Protein AF-A0A0P9ETF0-F1 (afdb_monomer_lite)

pLDDT: mean 93.79, std 7.75, range [46.47, 98.69]

InterPro domains:
  IPR036938 Phosphatidic acid phosphatase type 2/haloperoxidase superfamily [SSF48317] (2-112)
  IPR052559 Vanadium-dependent haloperoxidase [PTHR34599] (6-106)
  IPR055161 Vanadium-dependent haloperoxidase NapH1-like, second helical-bundle domain [PF22778] (1-116)

Foldseek 3Di:
DCPPPDPVCRDDPPDDFLDDADPDDQAADPQLLQLLQVLLLVCVVVVHQQDWDKDADPPPPDPPRMDIDRGSVVVSVVSLVVCVNRVHHDSVNNVVSSVNSNVVNVVCCVPPVDPPDD

Sequence (118 aa):
GENDGNPQTQGDPSWQPFLNAPNYPEFTSGANGAVGALTRMLELYFGTDRVVFTVASTNANAKPKIRTYTRLSGLASDTVEVRIYQGLHFRSADEVARKQGRQVADWAFGHVLRPIGG

Radius of gyration: 17.47 Å; chains: 1; bounding box: 42×31×53 Å

Secondary structure (DSSP, 8-state):
-TTSS-GGG---TT---SSPPPSS-SSS-HHHHHHHHHHHHHHHHHT-S---EEEE---TT-SSSEEEESSHHHHHHHHHHHHHHTT---HHHHHHHHHHHHHHHHHHHHHHS--S--

Structure (mmCIF, N/CA/C/O backbone):
data_AF-A0A0P9ETF0-F1
#
_entry.id   AF-A0A0P9ETF0-F1
#
loop_
_atom_site.group_PDB
_atom_site.id
_atom_site.type_symbol
_atom_site.label_atom_id
_atom_site.label_alt_id
_atom_site.label_comp_id
_atom_site.label_asym_id
_atom_site.label_entity_id
_atom_site.label_seq_id
_atom_site.pdbx_PDB_ins_code
_atom_site.Cartn_x
_atom_site.Cartn_y
_atom_site.Cartn_z
_atom_site.occupancy
_atom_site.B_iso_or_equiv
_atom_site.auth_seq_id
_atom_site.auth_comp_id
_atom_site.auth_asym_id
_atom_site.auth_atom_id
_atom_site.pdbx_PDB_model_num
ATOM 1 N N . GLY A 1 1 ? 6.413 -2.088 -22.116 1.00 75.88 1 GLY A N 1
ATOM 2 C CA . GLY A 1 1 ? 7.207 -1.112 -22.855 1.00 75.88 1 GLY A CA 1
ATOM 3 C C . GLY A 1 1 ? 7.616 -1.664 -24.203 1.00 75.88 1 GLY A C 1
ATOM 4 O O . GLY A 1 1 ? 6.806 -1.713 -25.107 1.00 75.88 1 GLY A O 1
ATOM 5 N N . GLU A 1 2 ? 8.826 -2.216 -24.307 1.00 79.06 2 GLU A N 1
ATOM 6 C CA . GLU A 1 2 ? 9.346 -2.858 -25.535 1.00 79.06 2 GLU A CA 1
ATOM 7 C C . GLU A 1 2 ? 8.380 -3.882 -26.176 1.00 79.06 2 GLU A C 1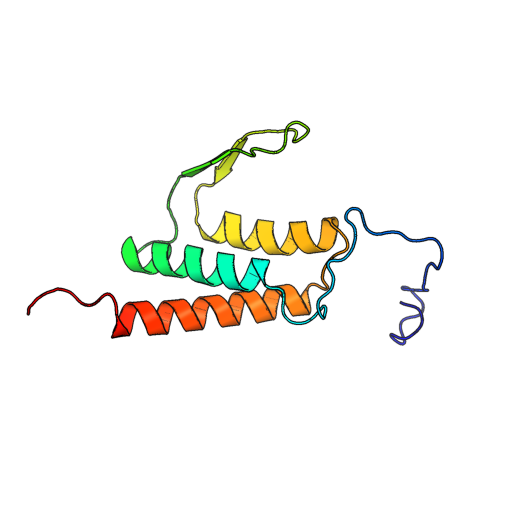
ATOM 9 O O . GLU A 1 2 ? 8.257 -3.956 -27.392 1.00 79.06 2 GLU A O 1
ATOM 14 N N . ASN A 1 3 ? 7.670 -4.658 -25.346 1.00 82.00 3 ASN A N 1
ATOM 15 C CA . ASN A 1 3 ? 6.898 -5.835 -25.764 1.00 82.00 3 ASN A CA 1
ATOM 16 C C . ASN A 1 3 ? 5.395 -5.744 -25.445 1.00 82.00 3 ASN A C 1
ATOM 18 O O . ASN A 1 3 ? 4.736 -6.775 -25.336 1.00 82.00 3 ASN A O 1
ATOM 22 N N . ASP A 1 4 ? 4.846 -4.545 -25.226 1.00 83.88 4 ASP A N 1
ATOM 23 C CA . ASP A 1 4 ? 3.412 -4.387 -24.911 1.00 83.88 4 ASP A CA 1
ATOM 24 C C . ASP A 1 4 ? 2.535 -4.033 -26.124 1.00 83.88 4 ASP A C 1
ATOM 26 O O . ASP A 1 4 ? 1.318 -3.923 -25.989 1.00 83.88 4 ASP A O 1
ATOM 30 N N . GLY A 1 5 ? 3.130 -3.882 -27.311 1.00 88.44 5 GLY A N 1
ATOM 31 C CA . GLY A 1 5 ? 2.407 -3.546 -28.539 1.00 88.44 5 GLY A CA 1
ATOM 32 C C . GLY A 1 5 ? 1.919 -2.096 -28.606 1.00 88.44 5 GLY A C 1
ATOM 33 O O . GLY A 1 5 ? 1.153 -1.766 -29.511 1.00 88.44 5 GLY A O 1
ATOM 34 N N . ASN A 1 6 ? 2.351 -1.226 -27.688 1.00 87.88 6 ASN A N 1
ATOM 35 C CA . ASN A 1 6 ? 2.011 0.189 -27.695 1.00 87.88 6 ASN A CA 1
ATOM 36 C C . ASN A 1 6 ? 3.230 1.044 -28.116 1.00 87.88 6 ASN A C 1
ATOM 38 O O . ASN A 1 6 ? 4.218 1.137 -27.387 1.00 87.88 6 ASN A O 1
ATOM 42 N N . PRO A 1 7 ? 3.177 1.730 -29.278 1.00 88.62 7 PRO A N 1
ATOM 43 C CA . PRO A 1 7 ? 4.302 2.524 -29.779 1.00 88.62 7 PRO A CA 1
ATOM 44 C C . PRO A 1 7 ? 4.618 3.759 -28.919 1.00 88.62 7 PRO A C 1
ATOM 46 O O . PRO A 1 7 ? 5.675 4.360 -29.085 1.00 88.62 7 PRO A O 1
ATOM 49 N N . GLN A 1 8 ? 3.727 4.154 -28.004 1.00 89.81 8 GLN A N 1
ATOM 50 C CA . GLN A 1 8 ? 3.949 5.274 -27.082 1.00 89.81 8 GLN A CA 1
ATOM 51 C C . GLN A 1 8 ? 4.709 4.871 -25.813 1.00 89.81 8 GLN A C 1
ATOM 53 O O . GLN A 1 8 ? 5.061 5.736 -25.014 1.00 89.81 8 GLN A O 1
ATOM 58 N N . THR A 1 9 ? 4.952 3.578 -25.607 1.00 87.38 9 THR A N 1
ATOM 59 C CA . THR A 1 9 ? 5.600 3.037 -24.409 1.00 87.38 9 THR A CA 1
ATOM 60 C C . THR A 1 9 ? 6.898 2.323 -24.759 1.00 87.38 9 THR A C 1
ATOM 62 O O . THR A 1 9 ? 7.212 1.308 -24.153 1.00 87.38 9 THR A O 1
ATOM 65 N N . GLN A 1 10 ? 7.679 2.835 -25.717 1.00 89.69 10 GLN A N 1
ATOM 66 C CA . GLN A 1 10 ? 8.982 2.252 -26.060 1.00 89.69 10 GLN A CA 1
ATOM 67 C C . GLN A 1 10 ? 9.837 2.013 -24.800 1.00 89.69 10 GLN A C 1
ATOM 69 O O . GLN A 1 10 ? 9.872 2.847 -23.894 1.00 89.69 10 GLN A O 1
ATOM 74 N N . GLY A 1 11 ? 10.466 0.836 -24.715 1.00 89.69 11 GLY A N 1
ATOM 75 C CA . GLY A 1 11 ? 11.299 0.471 -23.574 1.00 89.69 11 GLY A CA 1
ATOM 76 C C . GLY A 1 11 ? 12.524 1.376 -23.453 1.00 89.69 11 GLY A C 1
ATOM 77 O O . GLY A 1 11 ? 13.097 1.795 -24.455 1.00 89.69 11 GLY A O 1
ATOM 78 N N . ASP A 1 12 ? 12.935 1.659 -22.218 1.00 90.88 12 ASP A N 1
ATOM 79 C CA . ASP A 1 12 ? 14.189 2.352 -21.923 1.00 90.88 12 ASP A CA 1
ATOM 80 C C . ASP A 1 12 ? 15.147 1.372 -21.225 1.00 90.88 12 ASP A C 1
ATOM 82 O O . ASP A 1 12 ? 14.923 1.029 -20.060 1.00 90.88 12 ASP A O 1
ATOM 86 N N . PRO A 1 13 ? 16.211 0.901 -21.902 1.00 90.38 13 PRO A N 1
ATOM 87 C CA . PRO A 1 13 ? 17.159 -0.044 -21.316 1.00 90.38 13 PRO A CA 1
ATOM 88 C C . PRO A 1 13 ? 18.043 0.582 -20.225 1.00 90.38 13 PRO A C 1
ATOM 90 O O . PRO A 1 13 ? 18.703 -0.146 -19.484 1.00 90.38 13 PRO A O 1
ATOM 93 N N . SER A 1 14 ? 18.080 1.914 -20.123 1.00 94.31 14 SER A N 1
ATOM 94 C CA . SER A 1 14 ? 18.819 2.647 -19.092 1.00 94.31 14 SER A CA 1
ATOM 95 C C . SER A 1 14 ? 17.980 2.943 -17.846 1.00 94.31 14 SER A C 1
ATOM 97 O O . SER A 1 14 ? 18.535 3.341 -16.818 1.00 94.31 14 SER A O 1
ATOM 99 N N . TRP A 1 15 ? 16.663 2.712 -17.905 1.00 92.06 15 TRP A N 1
ATOM 100 C CA . TRP A 1 15 ? 15.767 2.942 -16.779 1.00 92.06 15 TRP A CA 1
ATOM 101 C C . TRP A 1 15 ? 16.149 2.066 -15.584 1.00 92.06 15 TRP A C 1
ATOM 103 O O . TRP A 1 15 ? 16.438 0.876 -15.722 1.00 92.06 15 TRP A O 1
ATOM 113 N N . GLN A 1 16 ? 16.123 2.662 -14.393 1.00 94.50 16 GLN A N 1
ATOM 114 C CA . GLN A 1 16 ? 16.338 1.972 -13.127 1.00 94.50 16 GLN A CA 1
ATOM 115 C C . GLN A 1 16 ? 15.204 2.310 -12.154 1.00 94.50 16 GLN A C 1
ATOM 117 O O . GLN A 1 16 ? 14.770 3.468 -12.105 1.00 94.50 16 GLN A O 1
ATOM 122 N N . PRO A 1 17 ? 14.731 1.338 -11.355 1.00 94.56 17 PRO A N 1
ATOM 123 C CA . PRO A 1 17 ? 13.735 1.604 -10.333 1.00 94.56 17 PRO A CA 1
ATOM 124 C C . PRO A 1 17 ? 14.334 2.458 -9.212 1.00 94.56 17 PRO A C 1
ATOM 126 O O . PRO A 1 17 ? 15.536 2.434 -8.946 1.00 94.56 17 PRO A O 1
ATOM 129 N N . PHE A 1 18 ? 13.480 3.192 -8.501 1.00 94.56 18 PHE A N 1
ATOM 130 C CA . PHE A 1 18 ? 13.918 3.978 -7.347 1.00 94.56 18 PHE A CA 1
ATOM 131 C C . PHE A 1 18 ? 14.417 3.085 -6.199 1.00 94.56 18 PHE A C 1
ATOM 133 O O . PHE A 1 18 ? 15.310 3.478 -5.449 1.00 94.56 18 PHE A O 1
ATOM 140 N N . LEU A 1 19 ? 13.848 1.883 -6.056 1.00 92.88 19 LEU A N 1
ATOM 141 C CA . LEU A 1 19 ? 14.326 0.855 -5.134 1.00 92.88 19 LEU A CA 1
ATOM 142 C C . LEU A 1 19 ? 14.750 -0.397 -5.894 1.00 92.88 19 LEU A C 1
ATOM 144 O O . LEU A 1 19 ? 14.088 -0.804 -6.843 1.00 92.88 19 LEU A O 1
ATOM 148 N N . ASN A 1 20 ? 15.789 -1.069 -5.400 1.00 93.81 20 ASN A N 1
ATOM 149 C CA . ASN A 1 20 ? 16.172 -2.378 -5.916 1.00 93.81 20 ASN A CA 1
ATOM 150 C C . ASN A 1 20 ? 15.003 -3.358 -5.791 1.00 93.81 20 ASN A C 1
ATOM 152 O O . ASN A 1 20 ? 14.445 -3.531 -4.701 1.00 93.81 20 ASN A O 1
ATOM 156 N N . ALA A 1 21 ? 14.672 -4.011 -6.905 1.00 90.50 21 ALA A N 1
ATOM 157 C CA . ALA A 1 21 ? 13.656 -5.045 -6.939 1.00 90.50 21 ALA A CA 1
ATOM 158 C C . ALA A 1 21 ? 14.042 -6.187 -5.982 1.00 90.50 21 ALA A C 1
ATOM 160 O O . ALA A 1 21 ? 15.147 -6.732 -6.083 1.00 90.50 21 ALA A O 1
ATOM 161 N N . PRO A 1 22 ? 13.167 -6.549 -5.033 1.00 91.19 22 PRO A N 1
ATOM 162 C CA . PRO A 1 22 ? 13.395 -7.703 -4.178 1.00 91.19 22 PRO A CA 1
ATOM 163 C C . PRO A 1 22 ? 13.445 -9.013 -4.975 1.00 91.19 22 PRO A C 1
ATOM 165 O O . PRO A 1 22 ? 12.912 -9.116 -6.077 1.00 91.19 22 PRO A O 1
ATOM 168 N N . ASN A 1 23 ? 14.047 -10.046 -4.389 1.00 94.44 23 ASN A N 1
ATOM 169 C CA . ASN A 1 23 ? 14.238 -11.362 -5.001 1.00 94.44 23 ASN A CA 1
ATOM 170 C C . ASN A 1 23 ? 12.982 -12.255 -4.930 1.00 94.44 23 ASN A C 1
ATOM 172 O O . ASN A 1 23 ? 13.031 -13.378 -4.428 1.00 94.44 23 ASN A O 1
ATOM 176 N N . TYR A 1 24 ? 11.855 -11.761 -5.436 1.00 93.38 24 TYR A N 1
ATOM 177 C CA . TYR A 1 24 ? 10.614 -12.519 -5.600 1.00 93.38 24 TYR A CA 1
ATOM 178 C C . TYR A 1 24 ? 9.885 -12.118 -6.895 1.00 93.38 24 TYR A C 1
ATOM 180 O O . TYR A 1 24 ? 10.161 -11.045 -7.433 1.00 93.38 24 TYR A O 1
ATOM 188 N N . PRO A 1 25 ? 8.963 -12.955 -7.419 1.00 95.69 25 PRO A N 1
ATOM 189 C CA . PRO A 1 25 ? 8.159 -12.600 -8.587 1.00 95.69 25 PRO A CA 1
ATOM 190 C C . PRO A 1 25 ? 7.345 -11.319 -8.372 1.00 95.69 25 PRO A C 1
ATOM 192 O O . PRO A 1 25 ? 6.862 -11.059 -7.273 1.00 95.69 25 PRO A O 1
ATOM 195 N N . GLU A 1 26 ? 7.153 -10.543 -9.438 1.00 94.88 26 GLU A N 1
ATOM 196 C CA . GLU A 1 26 ? 6.452 -9.253 -9.383 1.00 94.88 26 GLU A CA 1
ATOM 197 C C . GLU A 1 26 ? 4.963 -9.395 -9.009 1.00 94.88 26 GLU A C 1
ATOM 199 O O . GLU A 1 26 ? 4.433 -8.577 -8.259 1.00 94.88 26 GLU A O 1
ATOM 204 N N . PHE A 1 27 ? 4.297 -10.459 -9.467 1.00 96.75 27 PHE A N 1
ATOM 205 C CA . PHE A 1 27 ? 2.867 -10.671 -9.253 1.00 96.75 27 PHE A CA 1
ATOM 206 C C . PHE A 1 27 ? 2.603 -11.783 -8.221 1.00 96.75 27 PHE A C 1
ATOM 208 O O . PHE A 1 27 ? 3.091 -12.901 -8.377 1.00 96.75 27 PHE A O 1
ATOM 215 N N . THR A 1 28 ? 1.786 -11.581 -7.183 1.00 97.31 28 THR A N 1
ATOM 216 C CA . THR A 1 28 ? 1.104 -10.341 -6.757 1.00 97.31 28 THR A CA 1
ATOM 217 C C . THR A 1 28 ? 1.927 -9.537 -5.739 1.00 97.31 28 THR A C 1
ATOM 219 O O . THR A 1 28 ? 2.737 -10.101 -5.006 1.00 97.31 28 THR A O 1
ATOM 222 N N . SER A 1 29 ? 1.626 -8.246 -5.579 1.00 98.06 29 SER A N 1
ATOM 223 C CA . SER A 1 29 ? 2.286 -7.356 -4.609 1.00 98.06 29 SER A CA 1
ATOM 224 C C . SER A 1 29 ? 2.030 -7.729 -3.139 1.00 98.06 29 SER A C 1
ATOM 226 O O . SER A 1 29 ? 0.953 -7.495 -2.588 1.00 98.06 29 SER A O 1
ATOM 228 N N . GLY A 1 30 ? 3.047 -8.246 -2.443 1.00 97.25 30 GLY A N 1
ATOM 229 C CA . GLY A 1 30 ? 2.923 -8.618 -1.025 1.00 97.25 30 GLY A CA 1
ATOM 230 C C . GLY A 1 30 ? 2.544 -7.446 -0.103 1.00 97.25 30 GLY A C 1
ATOM 231 O O . GLY A 1 30 ? 1.743 -7.613 0.818 1.00 97.25 30 GLY A O 1
ATOM 232 N N . A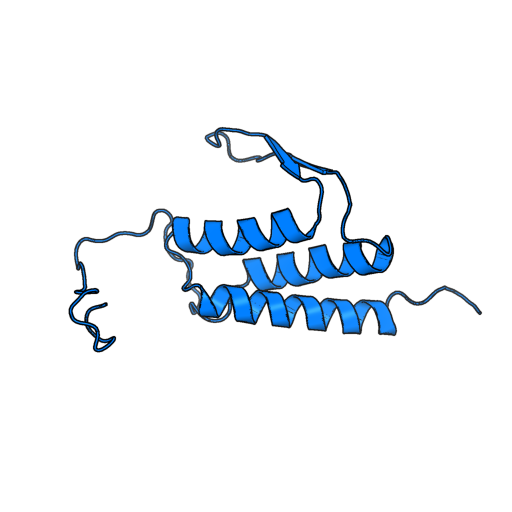LA A 1 31 ? 3.054 -6.241 -0.383 1.00 97.25 31 ALA A N 1
ATOM 233 C CA . ALA A 1 31 ? 2.739 -5.036 0.388 1.00 97.25 31 ALA A CA 1
ATOM 234 C C . ALA A 1 31 ? 1.252 -4.663 0.288 1.00 97.25 31 ALA A C 1
ATOM 236 O O . ALA A 1 31 ? 0.605 -4.427 1.310 1.00 97.25 31 ALA A O 1
ATOM 237 N N . ASN A 1 32 ? 0.690 -4.665 -0.926 1.00 98.50 32 ASN A N 1
ATOM 238 C CA . ASN A 1 32 ? -0.728 -4.369 -1.122 1.00 98.50 32 ASN A CA 1
ATOM 239 C C . ASN A 1 32 ? -1.638 -5.493 -0.607 1.00 98.50 32 ASN A C 1
ATOM 241 O O . ASN A 1 32 ? -2.724 -5.202 -0.104 1.00 98.50 32 ASN A O 1
ATOM 245 N N . GLY A 1 33 ? -1.179 -6.748 -0.620 1.00 98.62 33 GLY A N 1
ATOM 246 C CA . GLY A 1 33 ? -1.857 -7.850 0.068 1.00 98.62 33 GLY A CA 1
ATOM 247 C C . GLY A 1 33 ? -1.982 -7.609 1.575 1.00 98.62 33 GLY A C 1
ATOM 248 O O . GLY A 1 33 ? -3.082 -7.656 2.129 1.00 98.62 33 GLY A O 1
ATOM 249 N N . ALA A 1 34 ? -0.872 -7.274 2.237 1.00 98.56 34 ALA A N 1
ATOM 250 C CA . ALA A 1 34 ? -0.851 -7.022 3.676 1.00 98.56 34 ALA A CA 1
ATOM 251 C C . ALA A 1 34 ? -1.649 -5.766 4.071 1.00 98.56 34 ALA A C 1
ATOM 253 O O . ALA A 1 34 ? -2.484 -5.822 4.974 1.00 98.56 34 ALA A O 1
ATOM 254 N N . VAL A 1 35 ? -1.446 -4.638 3.379 1.00 98.56 35 VAL A N 1
ATOM 255 C CA . VAL A 1 35 ? -2.174 -3.389 3.668 1.00 98.56 35 VAL A CA 1
ATOM 256 C C . VAL A 1 35 ? -3.660 -3.519 3.329 1.00 98.56 35 VAL A C 1
ATOM 258 O O . VAL A 1 35 ? -4.504 -3.008 4.070 1.00 98.56 35 VAL A O 1
ATOM 261 N N . GLY A 1 36 ? -4.005 -4.236 2.256 1.00 98.62 36 GLY A N 1
ATOM 262 C CA . GLY A 1 36 ? -5.389 -4.545 1.903 1.00 98.62 36 GLY A CA 1
ATOM 263 C C . GLY A 1 36 ? -6.106 -5.327 3.004 1.00 98.62 36 GLY A C 1
ATOM 264 O O . GLY A 1 36 ? -7.226 -4.969 3.370 1.00 98.62 36 GLY A O 1
ATOM 265 N N . ALA A 1 37 ? -5.443 -6.334 3.581 1.00 98.69 37 ALA A N 1
ATOM 266 C CA . ALA A 1 37 ? -5.974 -7.086 4.715 1.00 98.69 37 ALA A CA 1
ATOM 267 C C . ALA A 1 37 ? -6.089 -6.223 5.982 1.00 98.69 37 ALA A C 1
ATOM 269 O O . ALA A 1 37 ? -7.150 -6.176 6.600 1.00 98.69 37 ALA A O 1
ATOM 270 N N . LEU A 1 38 ? -5.031 -5.487 6.340 1.00 98.38 38 LEU A N 1
ATOM 271 C CA . LEU A 1 38 ? -5.001 -4.626 7.525 1.00 98.38 38 LEU A CA 1
ATOM 272 C C . LEU A 1 38 ? -6.120 -3.578 7.506 1.00 98.38 38 LEU A C 1
ATOM 274 O O . LEU A 1 38 ? -6.897 -3.470 8.451 1.00 98.38 38 LEU A O 1
ATOM 278 N N . THR A 1 39 ? -6.207 -2.802 6.425 1.00 98.50 39 THR A N 1
ATOM 279 C CA . THR A 1 39 ? -7.184 -1.708 6.321 1.00 98.50 39 THR A CA 1
ATOM 280 C C . THR A 1 39 ? -8.614 -2.230 6.305 1.00 98.50 39 THR A C 1
ATOM 282 O O . THR A 1 39 ? -9.479 -1.626 6.934 1.00 98.50 39 THR A O 1
ATOM 285 N N . ARG A 1 40 ? -8.868 -3.385 5.674 1.00 98.44 40 ARG A N 1
ATOM 286 C CA . ARG A 1 40 ? -10.185 -4.029 5.712 1.00 98.44 40 ARG A CA 1
ATOM 287 C C . ARG A 1 40 ? -10.536 -4.573 7.091 1.00 98.44 40 ARG A C 1
ATOM 289 O O . ARG A 1 40 ? -11.667 -4.405 7.527 1.00 98.44 40 ARG A O 1
ATOM 296 N N . MET A 1 41 ? -9.583 -5.184 7.787 1.00 98.00 41 MET A N 1
ATOM 297 C CA . MET A 1 41 ? -9.801 -5.675 9.146 1.00 98.00 41 MET A CA 1
ATOM 298 C C . MET A 1 41 ? -10.198 -4.533 10.092 1.00 98.00 41 MET A C 1
ATOM 300 O O . MET A 1 41 ? -11.152 -4.662 10.853 1.00 98.00 41 MET A O 1
ATOM 304 N N . LEU A 1 42 ? -9.506 -3.393 10.006 1.00 97.88 42 LEU A N 1
ATOM 305 C CA . LEU A 1 42 ? -9.828 -2.203 10.798 1.00 97.88 42 LEU A CA 1
ATOM 306 C C . LEU A 1 42 ? -11.178 -1.589 10.400 1.00 97.88 42 LEU A C 1
ATOM 308 O O . LEU A 1 42 ? -11.937 -1.185 11.277 1.00 97.88 42 LEU A O 1
ATOM 312 N N . GLU A 1 43 ? -11.503 -1.558 9.104 1.00 98.31 43 GLU A N 1
ATOM 313 C CA . GLU A 1 43 ? -12.810 -1.107 8.606 1.00 98.31 43 GLU A CA 1
ATOM 314 C C . GLU A 1 43 ? -13.950 -1.956 9.193 1.00 98.31 43 GLU A C 1
ATOM 316 O O . GLU A 1 43 ? -14.943 -1.406 9.666 1.00 98.31 43 GLU A O 1
ATOM 321 N N . LEU A 1 44 ? -13.793 -3.286 9.202 1.00 96.88 44 LEU A N 1
ATOM 322 C CA . LEU A 1 44 ? -14.754 -4.222 9.794 1.00 96.88 44 LEU A CA 1
ATOM 323 C C . LEU A 1 44 ? -14.876 -4.030 11.307 1.00 96.88 44 LEU A C 1
ATOM 325 O O . LEU A 1 44 ? -15.986 -3.956 11.827 1.00 96.88 44 LEU A O 1
ATOM 329 N N . TYR A 1 45 ? -13.744 -3.908 12.001 1.00 95.56 45 TYR A N 1
ATOM 330 C CA . TYR A 1 45 ? -13.704 -3.754 13.452 1.00 95.56 45 TYR A CA 1
ATOM 331 C C . TYR A 1 45 ? -14.365 -2.455 13.931 1.00 95.56 45 TYR A C 1
ATOM 333 O O . TYR A 1 45 ? -15.173 -2.477 14.855 1.00 95.56 45 TYR A O 1
ATOM 341 N N . PHE A 1 46 ? -14.053 -1.319 13.299 1.00 96.56 46 PHE A N 1
ATOM 342 C CA . PHE A 1 46 ? -14.642 -0.026 13.665 1.00 96.56 46 PHE A CA 1
ATOM 343 C C . PHE A 1 46 ? -16.019 0.218 13.033 1.00 96.56 46 PHE A C 1
ATOM 345 O O . PHE A 1 46 ? -16.670 1.212 13.356 1.00 96.56 46 PHE A O 1
ATOM 352 N N . GLY A 1 47 ? -16.454 -0.638 12.104 1.00 97.69 47 GLY A N 1
ATOM 353 C CA . GLY A 1 47 ? -17.684 -0.450 11.331 1.00 97.69 47 GLY A CA 1
ATOM 354 C C . GLY A 1 47 ? -17.645 0.762 10.390 1.00 97.69 47 GLY A C 1
ATOM 355 O O . GLY A 1 47 ? -18.691 1.226 9.937 1.00 97.69 47 GLY A O 1
ATOM 356 N N . THR A 1 48 ? -16.462 1.321 10.115 1.00 98.50 48 THR A N 1
ATOM 357 C CA . THR A 1 48 ? -16.292 2.513 9.276 1.00 98.50 48 THR A CA 1
ATOM 358 C C . THR A 1 48 ? -14.896 2.593 8.667 1.00 98.50 48 THR A C 1
ATOM 360 O O . THR A 1 48 ? -13.897 2.252 9.293 1.00 98.50 48 THR A O 1
ATOM 363 N N . ASP A 1 49 ? -14.816 3.132 7.451 1.00 98.38 49 ASP A N 1
ATOM 364 C CA . ASP A 1 49 ? -13.553 3.502 6.800 1.00 98.38 49 ASP A CA 1
ATOM 365 C C . ASP A 1 49 ? -13.010 4.857 7.300 1.00 98.38 49 ASP A C 1
ATOM 367 O O . ASP A 1 49 ? -11.841 5.183 7.102 1.00 98.38 49 ASP A O 1
ATOM 371 N N . ARG A 1 50 ? -13.845 5.675 7.956 1.00 98.56 50 ARG A N 1
ATOM 372 C CA . ARG A 1 50 ? -13.506 7.042 8.399 1.00 98.56 50 ARG A CA 1
ATOM 373 C C . ARG A 1 50 ? -12.797 7.049 9.748 1.00 98.56 50 ARG A C 1
ATOM 375 O O . ARG A 1 50 ? -13.329 7.546 10.737 1.00 98.56 50 ARG A O 1
ATOM 382 N N . VAL A 1 51 ? -11.590 6.501 9.767 1.00 98.38 51 VAL A N 1
ATOM 383 C CA . VAL A 1 51 ? -10.699 6.524 10.927 1.00 98.38 51 VAL A CA 1
ATOM 384 C C . VAL A 1 51 ? -9.592 7.540 10.670 1.00 98.38 51 VAL A C 1
ATOM 386 O O . VAL A 1 51 ? -8.890 7.449 9.662 1.00 98.38 51 VAL A O 1
ATOM 389 N N . VAL A 1 52 ? -9.436 8.509 11.575 1.00 98.44 52 VAL A N 1
ATOM 390 C CA . VAL A 1 52 ? -8.329 9.472 11.527 1.00 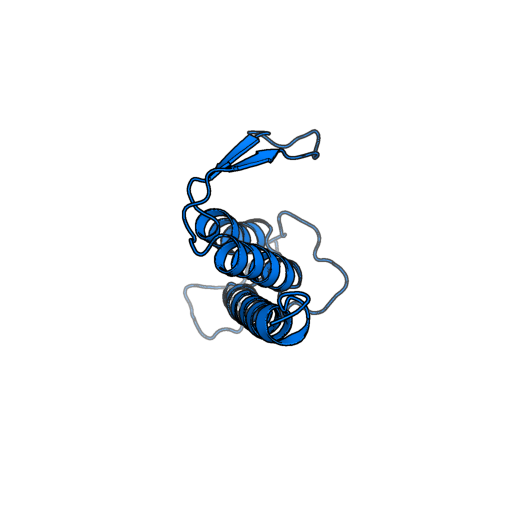98.44 52 VAL A CA 1
ATOM 391 C C . VAL A 1 52 ? -7.128 8.871 12.244 1.00 98.44 52 VAL A C 1
ATOM 393 O O . VAL A 1 52 ? -7.228 8.489 13.407 1.00 98.44 52 VAL A O 1
ATOM 396 N N . PHE A 1 53 ? -5.993 8.785 11.559 1.00 97.88 53 PHE A N 1
ATOM 397 C CA . PHE A 1 53 ? -4.758 8.257 12.129 1.00 97.88 53 PHE A CA 1
ATOM 398 C C . PHE A 1 53 ? -3.537 8.864 11.449 1.00 97.88 53 PHE A C 1
ATOM 400 O O . PHE A 1 53 ? -3.610 9.444 10.364 1.00 97.88 53 PHE A O 1
ATOM 407 N N . THR A 1 54 ? -2.393 8.688 12.095 1.00 97.69 54 THR A N 1
ATOM 408 C CA . THR A 1 54 ? -1.117 9.230 11.649 1.00 97.69 54 THR A CA 1
ATOM 409 C C . THR A 1 54 ? -0.117 8.099 11.467 1.00 97.69 54 THR A C 1
ATOM 411 O O . THR A 1 54 ? 0.026 7.247 12.340 1.00 97.69 54 THR A O 1
ATOM 414 N N . VAL A 1 55 ? 0.598 8.106 10.344 1.00 95.19 55 VAL A N 1
ATOM 415 C CA . VAL A 1 55 ? 1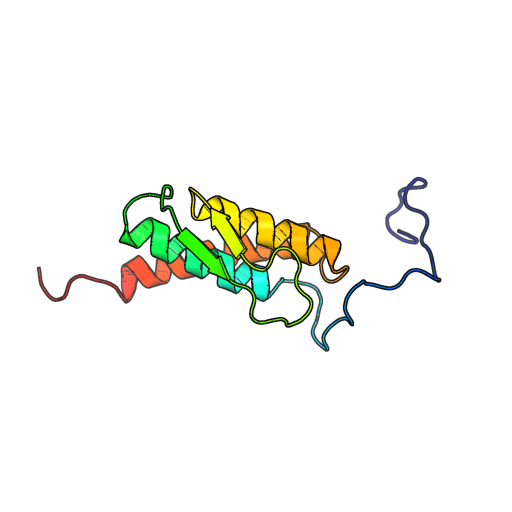.703 7.186 10.061 1.00 95.19 55 VAL A CA 1
ATOM 416 C C . VAL A 1 55 ? 3.011 7.963 10.122 1.00 95.19 55 VAL A C 1
ATOM 418 O O . VAL A 1 55 ? 3.166 8.976 9.437 1.00 95.19 55 VAL A O 1
ATOM 421 N N . ALA A 1 56 ? 3.952 7.482 10.934 1.00 95.31 56 ALA A N 1
ATOM 422 C CA . ALA A 1 56 ? 5.300 8.024 11.037 1.00 95.31 56 ALA A CA 1
ATOM 423 C C . ALA A 1 56 ? 6.310 7.064 10.392 1.00 95.31 56 ALA A C 1
ATOM 425 O O . ALA A 1 56 ? 6.323 5.870 10.682 1.00 95.31 56 ALA A O 1
ATOM 426 N N . SER A 1 57 ? 7.165 7.589 9.518 1.00 93.00 57 SER A N 1
ATOM 427 C CA . SER A 1 57 ? 8.229 6.831 8.866 1.00 93.00 57 SER A CA 1
ATOM 428 C C . SER A 1 57 ? 9.460 6.740 9.760 1.00 93.00 57 SER A C 1
ATOM 430 O O . SER A 1 57 ? 9.998 7.755 10.211 1.00 93.00 57 SER A O 1
ATOM 432 N N . THR A 1 58 ? 9.953 5.519 9.957 1.00 94.06 58 THR A N 1
ATOM 433 C CA . THR A 1 58 ? 11.220 5.244 10.650 1.00 94.06 58 THR A CA 1
ATOM 434 C C . THR A 1 58 ? 12.442 5.457 9.757 1.00 94.06 58 THR A C 1
ATOM 436 O O . THR A 1 58 ? 13.558 5.562 10.259 1.00 94.06 58 THR A O 1
ATOM 439 N N . ASN A 1 59 ? 12.265 5.577 8.436 1.00 90.19 59 ASN A N 1
ATOM 440 C CA . ASN A 1 59 ? 13.366 5.831 7.511 1.00 90.19 59 ASN A CA 1
ATOM 441 C C . ASN A 1 59 ? 13.957 7.217 7.789 1.00 90.19 59 ASN A C 1
ATOM 443 O O . ASN A 1 59 ? 13.262 8.221 7.619 1.00 90.19 59 ASN A O 1
ATOM 447 N N . ALA A 1 60 ? 15.236 7.277 8.180 1.00 90.88 60 ALA A N 1
ATOM 448 C CA . ALA A 1 60 ? 15.964 8.497 8.537 1.00 90.88 60 ALA A CA 1
ATOM 449 C C . ALA A 1 60 ? 15.839 9.623 7.491 1.00 90.88 60 ALA A C 1
ATOM 451 O O . ALA A 1 60 ? 15.714 10.785 7.874 1.00 90.88 60 ALA A O 1
ATOM 452 N N . ASN A 1 61 ? 15.729 9.273 6.211 1.00 90.56 61 ASN A N 1
ATOM 453 C CA . ASN A 1 61 ? 15.725 10.210 5.090 1.00 90.56 61 ASN A CA 1
ATOM 454 C C . ASN A 1 61 ? 14.322 10.609 4.606 1.00 90.56 61 ASN A C 1
ATOM 456 O O . ASN A 1 61 ? 14.204 11.473 3.740 1.00 90.56 61 ASN A O 1
ATOM 460 N N . ALA A 1 62 ? 13.253 10.010 5.141 1.00 87.75 62 ALA A N 1
ATOM 461 C CA . ALA A 1 62 ? 11.893 10.316 4.702 1.00 87.75 62 ALA A CA 1
ATOM 462 C C . ALA A 1 62 ? 11.509 11.776 4.998 1.00 87.75 62 ALA A C 1
ATOM 464 O O . ALA A 1 62 ? 11.649 12.254 6.126 1.00 87.75 62 ALA A O 1
ATOM 465 N N . LYS A 1 63 ? 10.994 12.475 3.982 1.00 90.19 63 LYS A N 1
ATOM 466 C CA . LYS A 1 63 ? 10.475 13.844 4.076 1.00 90.19 63 LYS A CA 1
ATOM 467 C C . LYS A 1 63 ? 9.179 13.943 3.250 1.00 90.19 63 LYS A C 1
ATOM 469 O O . LYS A 1 63 ? 9.253 13.731 2.044 1.00 90.19 63 LYS A O 1
ATOM 474 N N . PRO A 1 64 ? 8.014 14.258 3.852 1.00 89.38 64 PRO A N 1
ATOM 475 C CA . PRO A 1 64 ? 7.766 14.414 5.287 1.00 89.38 64 PRO A CA 1
ATOM 476 C C . PRO A 1 64 ? 7.858 13.080 6.050 1.00 89.38 64 PRO A C 1
ATOM 478 O O . PRO A 1 64 ? 7.630 12.007 5.497 1.00 89.38 64 PRO A O 1
ATOM 481 N N . LYS A 1 65 ? 8.181 13.152 7.347 1.00 93.81 65 LYS A N 1
ATOM 482 C CA . LYS A 1 65 ? 8.256 11.984 8.245 1.00 93.81 65 LYS A CA 1
ATOM 483 C C . LYS A 1 65 ? 6.900 11.456 8.676 1.00 93.81 65 LYS A C 1
ATOM 485 O O . LYS A 1 65 ? 6.805 10.313 9.100 1.00 93.81 65 LYS A O 1
ATOM 490 N N . ILE A 1 66 ? 5.887 12.307 8.633 1.00 95.75 66 ILE A N 1
ATOM 491 C CA . ILE A 1 66 ? 4.576 12.054 9.205 1.00 95.75 66 ILE A CA 1
ATOM 492 C C . ILE A 1 66 ? 3.536 12.344 8.131 1.00 95.75 66 ILE A C 1
ATOM 494 O O . ILE A 1 66 ? 3.627 13.358 7.437 1.00 95.75 66 ILE A O 1
ATOM 498 N N . ARG A 1 67 ? 2.549 11.460 8.006 1.00 95.62 67 ARG A N 1
ATOM 499 C CA . ARG A 1 67 ? 1.371 11.661 7.164 1.00 95.62 67 ARG A CA 1
ATOM 500 C C . ARG A 1 67 ? 0.117 11.314 7.954 1.00 95.62 67 ARG A C 1
ATOM 502 O O . ARG A 1 67 ? 0.039 10.239 8.545 1.00 95.62 67 ARG A O 1
ATOM 509 N N . THR A 1 68 ? -0.852 12.220 7.938 1.00 97.81 68 THR A N 1
ATOM 510 C CA . THR A 1 68 ? -2.170 12.014 8.545 1.00 97.81 68 THR A CA 1
ATOM 511 C C . THR A 1 68 ? -3.162 11.595 7.472 1.00 97.81 68 THR A C 1
ATOM 513 O O . THR A 1 68 ? -3.245 12.227 6.420 1.00 97.81 68 THR A O 1
ATOM 516 N N . TYR A 1 69 ? -3.936 10.556 7.760 1.00 98.25 69 TYR A N 1
ATOM 517 C CA . TYR A 1 69 ? -5.049 10.099 6.941 1.00 98.25 69 TYR A CA 1
ATOM 518 C C . TYR A 1 69 ? -6.353 10.310 7.700 1.00 98.25 69 TYR A C 1
ATOM 520 O O . TYR A 1 69 ? -6.406 10.168 8.919 1.00 98.25 69 TYR A O 1
ATOM 528 N N . THR A 1 70 ? -7.420 10.627 6.973 1.00 98.62 70 THR A N 1
ATOM 529 C CA . THR A 1 70 ? -8.781 10.724 7.527 1.00 98.62 70 THR A CA 1
ATOM 530 C C . THR A 1 70 ? -9.602 9.455 7.299 1.00 98.62 70 THR A C 1
ATOM 532 O O . THR A 1 70 ? -10.734 9.355 7.779 1.00 98.62 70 THR A O 1
ATOM 535 N N . ARG A 1 71 ? -9.055 8.511 6.520 1.00 98.56 71 ARG A N 1
ATOM 536 C CA . ARG A 1 71 ? -9.679 7.244 6.139 1.00 98.56 71 ARG A CA 1
ATOM 537 C C . ARG A 1 71 ? -8.643 6.144 5.952 1.00 98.56 71 ARG A C 1
ATOM 539 O O . ARG A 1 71 ? -7.555 6.411 5.439 1.00 98.56 71 ARG A O 1
ATOM 546 N N . LEU A 1 72 ? -9.008 4.906 6.277 1.00 98.62 72 LEU A N 1
ATOM 547 C CA . LEU A 1 72 ? -8.159 3.721 6.085 1.00 98.62 72 LEU A CA 1
ATOM 548 C C . LEU A 1 72 ? -7.885 3.470 4.595 1.00 98.62 72 LEU A C 1
ATOM 550 O O . LEU A 1 72 ? -6.760 3.160 4.200 1.00 98.62 72 LEU A O 1
ATOM 554 N N . SER A 1 73 ? -8.896 3.688 3.753 1.00 98.00 73 SER A N 1
ATOM 555 C CA . SER A 1 73 ? -8.814 3.603 2.294 1.00 98.00 73 SER A CA 1
ATOM 556 C C . SER A 1 73 ? -7.768 4.537 1.686 1.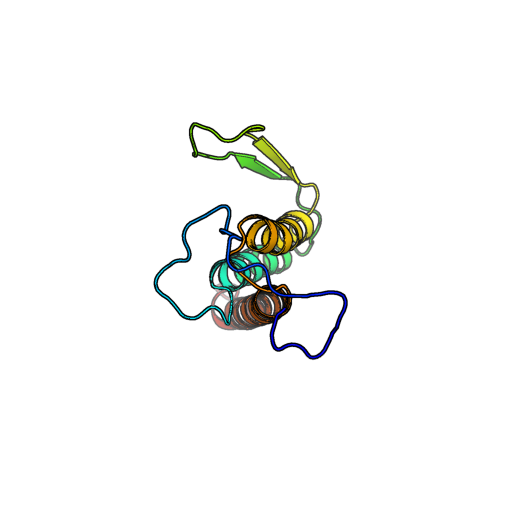00 98.00 73 SER A C 1
ATOM 558 O O . SER A 1 73 ? -7.191 4.190 0.656 1.00 98.00 73 SER A O 1
ATOM 560 N N . GLY A 1 74 ? -7.472 5.668 2.338 1.00 98.44 74 GLY A N 1
ATOM 561 C CA . GLY A 1 74 ? -6.412 6.587 1.924 1.00 98.44 74 GLY A CA 1
ATOM 562 C C . GLY A 1 74 ? -5.030 5.936 1.979 1.00 98.44 74 GLY A C 1
ATOM 563 O O . GLY A 1 74 ? -4.302 5.970 0.993 1.00 98.44 74 GLY A O 1
ATOM 564 N N . LEU A 1 75 ? -4.707 5.252 3.083 1.00 98.19 75 LEU A N 1
ATOM 565 C CA . LEU A 1 75 ? -3.451 4.504 3.212 1.00 98.19 75 LEU A CA 1
ATOM 566 C C . LEU A 1 75 ? -3.358 3.370 2.185 1.00 98.19 75 LEU A C 1
ATOM 568 O O . LEU A 1 75 ? -2.302 3.156 1.592 1.00 98.19 75 LEU A O 1
ATOM 572 N N . ALA A 1 76 ? -4.455 2.641 1.966 1.00 98.12 76 ALA A N 1
ATOM 573 C CA . ALA A 1 76 ? -4.472 1.552 0.994 1.00 98.12 76 ALA A CA 1
ATOM 574 C C . ALA A 1 76 ? -4.254 2.049 -0.445 1.00 98.12 76 ALA A C 1
ATOM 576 O O . ALA A 1 76 ? -3.565 1.390 -1.216 1.00 98.12 76 ALA A O 1
ATOM 577 N N . SER A 1 77 ? -4.808 3.207 -0.811 1.00 98.12 77 SER A N 1
ATOM 578 C CA . SER A 1 77 ? -4.585 3.804 -2.133 1.00 98.12 77 SER A CA 1
ATOM 579 C C . SER A 1 77 ? -3.167 4.359 -2.285 1.00 98.12 77 SER A C 1
ATOM 581 O O . SER A 1 77 ? -2.516 4.049 -3.277 1.00 98.12 77 SER A O 1
ATOM 583 N N . ASP A 1 78 ? -2.639 5.066 -1.279 1.00 97.50 78 ASP A N 1
ATOM 584 C CA . ASP A 1 78 ? -1.242 5.532 -1.287 1.00 97.50 78 ASP A CA 1
ATOM 585 C C . ASP A 1 78 ? -0.254 4.355 -1.378 1.00 97.50 78 ASP A C 1
ATOM 587 O O . ASP A 1 78 ? 0.812 4.480 -1.982 1.00 97.50 78 ASP A O 1
ATOM 591 N N . THR A 1 79 ? -0.613 3.192 -0.823 1.00 98.00 79 THR A N 1
ATOM 592 C CA . THR A 1 79 ? 0.211 1.983 -0.932 1.00 98.00 79 THR A CA 1
ATOM 593 C C . THR A 1 79 ? 0.267 1.464 -2.366 1.00 98.00 79 THR A C 1
ATOM 595 O O . THR A 1 79 ? 1.336 1.047 -2.779 1.00 98.00 79 THR A O 1
ATOM 598 N N . VAL A 1 80 ? -0.807 1.522 -3.159 1.00 98.25 80 VAL A N 1
ATOM 599 C CA . VAL A 1 80 ? -0.740 1.170 -4.594 1.00 98.25 80 VAL A CA 1
ATOM 600 C C . VAL A 1 80 ? 0.209 2.118 -5.327 1.00 98.25 80 VAL A C 1
ATOM 602 O O . VAL A 1 80 ? 1.148 1.675 -5.982 1.00 98.25 80 VAL A O 1
ATOM 605 N N . GLU A 1 81 ? 0.034 3.427 -5.147 1.00 98.19 81 GLU A N 1
ATOM 606 C CA . GLU A 1 81 ? 0.854 4.419 -5.850 1.00 98.19 81 GLU A CA 1
ATOM 607 C C . GLU A 1 81 ? 2.338 4.322 -5.486 1.00 98.19 81 GLU A C 1
ATOM 609 O O . GLU A 1 81 ? 3.201 4.375 -6.361 1.00 98.19 81 GLU A O 1
ATOM 614 N N . VAL A 1 82 ? 2.668 4.138 -4.203 1.00 95.44 82 VAL A N 1
ATOM 615 C CA . VAL A 1 82 ? 4.073 4.139 -3.779 1.00 95.44 82 VAL A CA 1
ATOM 616 C C . VAL A 1 82 ? 4.851 2.951 -4.345 1.00 95.44 82 VAL A C 1
ATOM 618 O O . VAL A 1 82 ? 6.047 3.089 -4.581 1.00 95.44 82 VAL A O 1
ATOM 621 N N . ARG A 1 83 ? 4.210 1.803 -4.607 1.00 97.56 83 ARG A N 1
ATOM 622 C CA . ARG A 1 83 ? 4.888 0.658 -5.240 1.00 97.56 83 ARG A CA 1
ATOM 623 C C . ARG A 1 83 ? 5.237 0.938 -6.699 1.00 97.56 83 ARG A C 1
ATOM 625 O O . ARG A 1 83 ? 6.321 0.556 -7.140 1.00 97.56 83 ARG A O 1
ATOM 632 N N . ILE A 1 84 ? 4.371 1.672 -7.394 1.00 97.06 84 ILE A N 1
ATOM 633 C CA . ILE A 1 84 ? 4.601 2.145 -8.762 1.00 97.06 84 ILE A CA 1
ATOM 634 C C . ILE A 1 84 ? 5.711 3.200 -8.767 1.00 97.06 84 ILE A C 1
ATOM 636 O O . ILE A 1 84 ? 6.666 3.081 -9.528 1.00 97.06 84 ILE A O 1
ATOM 640 N N . TYR A 1 85 ? 5.654 4.190 -7.869 1.00 96.19 85 TYR A N 1
ATOM 641 C CA . TYR A 1 85 ? 6.693 5.225 -7.759 1.00 96.19 85 TYR A CA 1
ATOM 642 C C . TYR A 1 85 ? 8.060 4.661 -7.366 1.00 96.19 85 TYR A C 1
ATOM 644 O O . TYR A 1 85 ? 9.090 5.197 -7.762 1.00 96.19 85 TYR A O 1
ATOM 652 N N . GLN A 1 86 ? 8.084 3.568 -6.603 1.00 95.56 86 GLN A N 1
ATOM 653 C CA . GLN A 1 86 ? 9.318 2.859 -6.276 1.00 95.56 86 GLN A CA 1
ATOM 654 C C . GLN A 1 86 ? 9.888 2.073 -7.468 1.00 95.56 86 GLN A C 1
ATOM 656 O O . GLN A 1 86 ? 11.043 1.655 -7.406 1.00 95.56 86 GLN A O 1
ATOM 661 N N . GLY A 1 87 ? 9.108 1.883 -8.537 1.00 96.25 87 GLY A N 1
ATOM 662 C CA . GLY A 1 87 ? 9.467 1.058 -9.688 1.00 96.25 87 GLY A CA 1
ATOM 663 C C . GLY A 1 87 ? 9.407 -0.442 -9.396 1.00 96.25 87 GLY A C 1
ATOM 664 O O . GLY A 1 87 ? 10.124 -1.205 -10.031 1.00 96.25 87 GLY A O 1
ATOM 665 N N . LEU A 1 88 ? 8.611 -0.864 -8.406 1.00 96.50 88 LEU A N 1
ATOM 666 C CA . LEU A 1 88 ? 8.608 -2.249 -7.920 1.00 96.50 88 LEU A CA 1
ATOM 667 C C . LEU A 1 88 ? 7.478 -3.105 -8.481 1.00 96.50 88 LEU A C 1
ATOM 669 O O . LEU A 1 88 ? 7.677 -4.304 -8.648 1.00 96.50 88 LEU A O 1
ATOM 673 N N . HIS A 1 89 ? 6.309 -2.515 -8.730 1.00 97.44 89 HIS A N 1
ATOM 674 C CA . HIS A 1 89 ? 5.141 -3.250 -9.207 1.00 97.44 89 HIS A CA 1
ATOM 675 C C . HIS A 1 89 ? 4.407 -2.509 -10.319 1.00 97.44 89 HIS A C 1
ATOM 677 O O . HIS A 1 89 ? 4.363 -1.276 -10.355 1.00 97.44 89 HIS A O 1
ATOM 683 N N . PHE A 1 90 ? 3.782 -3.284 -11.203 1.00 95.81 90 PHE A N 1
ATOM 684 C CA . PHE A 1 90 ? 2.727 -2.786 -12.067 1.00 95.81 90 PHE A CA 1
ATOM 685 C C . PHE A 1 90 ? 1.438 -2.615 -11.260 1.00 95.81 90 PHE A C 1
ATOM 687 O O . PHE A 1 90 ? 1.121 -3.399 -10.364 1.00 95.81 90 PHE A O 1
ATOM 694 N N . ARG A 1 91 ? 0.623 -1.628 -11.649 1.00 97.00 91 ARG A N 1
ATOM 695 C CA . ARG A 1 91 ? -0.655 -1.327 -10.987 1.00 97.00 91 ARG A CA 1
ATOM 696 C C . ARG A 1 91 ? -1.571 -2.548 -10.856 1.00 97.00 91 ARG A C 1
ATOM 698 O O . ARG A 1 91 ? -2.232 -2.709 -9.835 1.00 97.00 91 ARG A O 1
ATOM 705 N N . SER A 1 92 ? -1.593 -3.424 -11.860 1.00 97.31 92 SER A N 1
ATOM 706 C CA . SER A 1 92 ? -2.408 -4.642 -11.841 1.00 97.31 92 SER A CA 1
ATOM 707 C C . SER A 1 92 ? -2.005 -5.604 -10.718 1.00 97.31 92 SER A C 1
ATOM 709 O O . SER A 1 92 ? -2.883 -6.147 -10.046 1.00 97.31 92 SER A O 1
ATOM 711 N N . ALA A 1 93 ? -0.704 -5.790 -10.466 1.00 98.06 93 ALA A N 1
ATOM 712 C CA . ALA A 1 93 ? -0.212 -6.620 -9.367 1.00 98.06 93 ALA A CA 1
ATOM 713 C C . ALA A 1 93 ? -0.621 -6.056 -8.004 1.00 98.06 93 ALA A C 1
ATOM 715 O O . ALA A 1 93 ? -0.988 -6.817 -7.105 1.00 98.06 93 ALA A O 1
ATOM 716 N N . ASP A 1 94 ? -0.592 -4.731 -7.861 1.00 98.56 94 ASP A N 1
ATOM 717 C CA . ASP A 1 94 ? -0.999 -4.036 -6.644 1.00 98.56 94 ASP A CA 1
ATOM 718 C C . ASP A 1 94 ? -2.513 -4.113 -6.398 1.00 98.56 94 ASP A C 1
ATOM 720 O O . ASP A 1 94 ? -2.946 -4.450 -5.294 1.00 98.56 94 ASP A O 1
ATOM 724 N N . GLU A 1 95 ? -3.337 -3.852 -7.414 1.00 98.38 95 GLU A N 1
ATOM 725 C CA . GLU A 1 95 ? -4.799 -3.87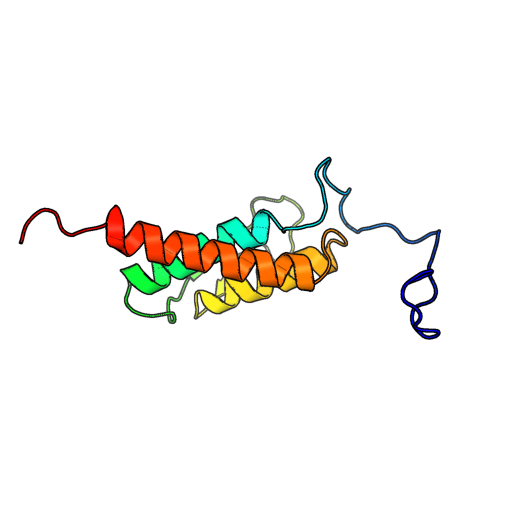5 -7.292 1.00 98.38 95 GLU A CA 1
ATOM 726 C C . GLU A 1 95 ? -5.341 -5.285 -7.029 1.00 98.38 95 GLU A C 1
ATOM 728 O O . GLU A 1 95 ? -6.209 -5.466 -6.164 1.00 98.38 95 GLU A O 1
ATOM 733 N N . VAL A 1 96 ? -4.799 -6.302 -7.714 1.00 98.69 96 VAL A N 1
ATOM 734 C CA . VAL A 1 96 ? -5.167 -7.703 -7.463 1.00 98.69 96 VAL A CA 1
ATOM 735 C C . VAL A 1 96 ? -4.762 -8.116 -6.050 1.00 98.69 96 VAL A C 1
ATOM 737 O O . VAL A 1 96 ? -5.586 -8.685 -5.329 1.00 98.69 96 VAL A O 1
ATOM 740 N N . ALA A 1 97 ? -3.547 -7.776 -5.610 1.00 98.62 97 ALA A N 1
ATOM 741 C CA . ALA A 1 97 ? -3.105 -8.089 -4.255 1.00 98.62 97 ALA A CA 1
ATOM 742 C C . ALA A 1 97 ? -3.982 -7.419 -3.193 1.00 98.62 97 ALA A C 1
ATOM 744 O O . ALA A 1 97 ? -4.382 -8.056 -2.218 1.00 98.62 97 ALA A O 1
ATOM 745 N N . ARG A 1 98 ? -4.338 -6.144 -3.393 1.00 98.50 98 ARG A N 1
ATOM 746 C CA . ARG A 1 98 ? -5.231 -5.415 -2.486 1.00 98.50 98 ARG A CA 1
ATOM 747 C C . ARG A 1 98 ? -6.583 -6.114 -2.373 1.00 98.50 98 ARG A C 1
ATOM 749 O O . ARG A 1 98 ? -7.095 -6.267 -1.263 1.00 98.50 98 ARG A O 1
ATOM 756 N N . LYS A 1 99 ? -7.157 -6.567 -3.493 1.00 98.69 99 LYS A N 1
ATOM 757 C CA . LYS A 1 99 ? -8.408 -7.341 -3.499 1.00 98.69 99 LYS A CA 1
ATOM 758 C C . LYS A 1 99 ? -8.258 -8.655 -2.727 1.00 98.69 99 LYS A C 1
ATOM 760 O O . LYS A 1 99 ? -9.104 -8.944 -1.883 1.00 98.69 99 LYS A O 1
ATOM 765 N N . GLN A 1 100 ? -7.179 -9.399 -2.966 1.00 98.62 100 GLN A N 1
ATOM 766 C CA . GLN A 1 100 ? -6.874 -10.640 -2.250 1.00 98.62 100 GLN A CA 1
ATOM 767 C C . GLN A 1 100 ? -6.776 -10.407 -0.734 1.00 98.62 100 GLN A C 1
ATOM 769 O O . GLN A 1 100 ? -7.412 -11.115 0.042 1.00 98.62 100 GLN A O 1
ATOM 774 N N . GLY A 1 101 ? -6.040 -9.380 -0.300 1.00 98.69 101 GLY A N 1
ATOM 775 C CA . GLY A 1 101 ? -5.908 -9.028 1.115 1.00 98.69 101 GLY A CA 1
ATOM 776 C C . GLY A 1 101 ? -7.252 -8.731 1.782 1.00 98.69 101 GLY A C 1
ATOM 777 O O . GLY A 1 101 ? -7.532 -9.233 2.871 1.00 98.69 101 GLY A O 1
ATOM 778 N N . ARG A 1 102 ? -8.129 -7.976 1.105 1.00 98.69 102 ARG A N 1
ATOM 779 C CA . ARG A 1 102 ? -9.488 -7.698 1.603 1.00 98.69 102 ARG A CA 1
ATOM 780 C C . ARG A 1 102 ? -10.297 -8.981 1.806 1.00 98.69 102 ARG A C 1
ATOM 782 O O . ARG A 1 102 ? -10.917 -9.129 2.852 1.00 98.69 102 ARG A O 1
ATOM 789 N N . GLN A 1 103 ? -10.242 -9.915 0.855 1.00 98.62 103 GLN A N 1
ATOM 790 C CA . GLN A 1 103 ? -10.944 -11.200 0.958 1.00 98.62 103 GLN A CA 1
ATOM 791 C C . GLN A 1 103 ? -10.439 -12.041 2.138 1.00 98.62 103 GLN A C 1
ATOM 793 O O . GLN A 1 103 ? -11.240 -12.643 2.851 1.00 98.62 103 GLN A O 1
ATOM 798 N N . VAL A 1 104 ? -9.123 -12.046 2.382 1.00 98.25 104 VAL A N 1
ATOM 799 C CA . VAL A 1 104 ? -8.534 -12.704 3.559 1.00 98.25 104 VAL A CA 1
ATOM 800 C C . VAL A 1 104 ? -9.052 -12.075 4.853 1.00 98.25 104 VAL A C 1
ATOM 802 O O . VAL A 1 104 ? -9.406 -12.802 5.777 1.00 98.25 104 VAL A O 1
ATOM 805 N N . ALA A 1 105 ? -9.136 -10.744 4.925 1.00 97.94 105 ALA A N 1
ATOM 806 C CA . ALA A 1 105 ? -9.658 -10.054 6.102 1.00 97.94 105 ALA A CA 1
ATOM 807 C C . ALA A 1 105 ? -11.149 -10.330 6.342 1.00 97.94 105 ALA A C 1
ATOM 809 O O . ALA A 1 105 ? -11.520 -10.611 7.478 1.00 97.94 105 ALA A O 1
ATOM 810 N N . ASP A 1 106 ? -11.984 -10.314 5.297 1.00 97.94 106 ASP A N 1
ATOM 811 C CA . ASP A 1 106 ? -13.405 -10.676 5.397 1.00 97.94 106 ASP A CA 1
ATOM 812 C C . ASP A 1 106 ? -13.573 -12.108 5.927 1.00 97.94 106 ASP A C 1
ATOM 814 O O . ASP A 1 106 ? -14.359 -12.356 6.846 1.00 97.94 106 ASP A O 1
ATOM 818 N N . TRP A 1 107 ? -12.790 -13.051 5.387 1.00 97.25 107 TRP A N 1
ATOM 819 C CA . TRP A 1 107 ? -12.803 -14.433 5.853 1.00 97.25 107 TRP A CA 1
ATOM 820 C C . TRP A 1 107 ? -12.355 -14.527 7.314 1.00 97.25 107 TRP A C 1
ATOM 822 O O . TRP A 1 107 ? -13.074 -15.082 8.141 1.00 97.25 107 TRP A O 1
ATOM 832 N N . ALA A 1 108 ? -11.210 -13.944 7.667 1.00 96.19 108 ALA A N 1
ATOM 833 C CA . ALA A 1 108 ? -10.681 -14.013 9.023 1.00 96.19 108 ALA A CA 1
ATOM 834 C C . ALA A 1 108 ? -11.633 -13.365 10.044 1.00 96.19 108 ALA A C 1
ATOM 836 O O . ALA A 1 108 ? -11.941 -13.974 11.066 1.00 96.19 108 ALA A O 1
ATOM 837 N N . PHE A 1 109 ? -12.180 -12.183 9.761 1.00 94.88 109 PHE A N 1
ATOM 838 C CA . PHE A 1 109 ? -13.115 -11.519 10.669 1.00 94.88 109 PHE A CA 1
ATOM 839 C C . PHE A 1 109 ? -14.363 -12.376 10.932 1.00 94.88 109 PHE A C 1
ATOM 841 O O . PHE A 1 109 ? -14.773 -12.551 12.077 1.00 94.88 109 PHE A O 1
ATOM 848 N N . GLY A 1 110 ? -14.914 -13.002 9.886 1.00 93.69 110 GLY A N 1
ATOM 849 C CA . GLY A 1 110 ? -16.081 -13.879 9.996 1.00 93.69 110 GLY A CA 1
ATOM 850 C C . GLY A 1 110 ? -15.829 -15.243 10.657 1.00 93.69 110 GLY A C 1
ATOM 851 O O . GLY A 1 110 ? -16.798 -15.926 11.000 1.00 93.69 110 GLY A O 1
ATOM 852 N N . HIS A 1 111 ? -14.574 -15.669 10.842 1.00 92.25 111 HIS A N 1
ATOM 853 C CA . HIS A 1 111 ? -14.240 -17.020 11.324 1.00 92.25 111 HIS A CA 1
ATOM 854 C C . HIS A 1 111 ? -13.404 -17.045 12.607 1.00 92.25 111 HIS A C 1
ATOM 856 O O . HIS A 1 111 ? -13.647 -17.904 13.450 1.00 92.25 111 HIS A O 1
ATOM 862 N N . VAL A 1 112 ? -12.451 -16.123 12.775 1.00 85.81 112 VAL A N 1
ATOM 863 C CA . VAL A 1 112 ? -11.490 -16.132 13.894 1.00 85.81 112 VAL A CA 1
ATOM 864 C C . VAL A 1 112 ? -11.656 -14.967 14.871 1.00 85.81 112 VAL A C 1
ATOM 866 O O . VAL A 1 112 ? -11.174 -15.059 15.993 1.00 85.81 112 VAL A O 1
ATOM 869 N N . LEU A 1 113 ? -12.367 -13.899 14.492 1.00 79.75 113 LEU A N 1
ATOM 870 C CA . LEU A 1 113 ? -12.668 -12.751 15.364 1.00 79.75 113 LEU A CA 1
ATOM 871 C C . LEU A 1 113 ? -14.151 -12.700 15.745 1.00 79.75 113 LEU A C 1
ATOM 873 O O . LEU A 1 113 ? -14.787 -11.648 15.731 1.00 79.75 113 LEU A O 1
ATOM 877 N N . ARG A 1 114 ? -14.721 -13.861 16.073 1.00 76.25 114 ARG A N 1
ATOM 878 C CA . ARG A 1 114 ? -16.096 -13.931 16.575 1.00 76.25 114 ARG A CA 1
ATOM 879 C C . ARG A 1 114 ? -16.151 -13.470 18.035 1.00 76.25 114 ARG A C 1
ATOM 881 O O . ARG A 1 114 ? -15.192 -13.709 18.771 1.00 76.25 114 ARG A O 1
ATOM 888 N N . PRO A 1 115 ? -17.265 -12.854 18.472 1.00 71.75 115 PRO A N 1
ATOM 889 C CA . PRO A 1 115 ? -17.491 -12.584 19.885 1.00 71.75 115 PRO A CA 1
ATOM 890 C C . PRO A 1 115 ? -17.292 -13.857 20.711 1.00 71.75 115 PRO A C 1
ATOM 892 O O . PRO A 1 115 ? -17.731 -14.940 20.312 1.00 71.75 115 PRO A O 1
ATOM 895 N N . ILE A 1 116 ? -16.634 -13.734 21.863 1.00 71.75 116 ILE A N 1
ATOM 896 C CA . ILE A 1 116 ? -16.516 -14.840 22.812 1.00 71.75 116 ILE A CA 1
ATOM 897 C C . ILE A 1 116 ? -17.868 -14.957 23.529 1.00 71.75 116 ILE A C 1
ATOM 899 O O . ILE A 1 116 ? -18.090 -14.304 24.543 1.00 71.75 116 ILE A O 1
ATOM 903 N N . GLY A 1 117 ? -18.769 -15.762 22.963 1.00 62.00 117 GLY A N 1
ATOM 904 C CA . GLY A 1 117 ? -20.073 -16.093 23.544 1.00 62.00 117 GLY A CA 1
ATOM 905 C C . GLY A 1 117 ? -21.225 -15.213 23.054 1.00 62.00 117 GLY A C 1
ATOM 906 O O . GLY A 1 117 ? -21.268 -14.013 23.319 1.00 62.00 117 GLY A O 1
ATOM 907 N N . GLY A 1 118 ? -22.168 -15.854 22.364 1.00 46.47 118 GLY A N 1
ATOM 908 C CA . GLY A 1 118 ? -23.573 -15.464 22.283 1.00 46.47 118 GLY A CA 1
ATOM 909 C C . GLY A 1 118 ? -24.407 -16.612 22.826 1.00 46.47 118 GLY A C 1
ATOM 910 O O . GLY A 1 118 ? -23.987 -17.770 22.590 1.00 46.47 118 GLY A O 1
#

Organism: NCBI:txid186479